Protein AF-A0A820JM16-F1 (afdb_monomer_lite)

Structure (mmCIF, N/CA/C/O backbone):
data_AF-A0A820JM16-F1
#
_entry.id   AF-A0A820JM16-F1
#
loop_
_atom_site.group_PDB
_atom_site.id
_atom_site.type_symbol
_atom_site.label_atom_id
_atom_site.label_alt_id
_atom_site.label_comp_id
_atom_site.label_asym_id
_atom_site.label_entity_id
_atom_site.label_seq_id
_atom_site.pdbx_PDB_ins_code
_atom_site.Cartn_x
_atom_site.Cartn_y
_atom_site.Cartn_z
_atom_site.occupancy
_atom_site.B_iso_or_equiv
_atom_site.auth_seq_id
_atom_site.auth_comp_id
_atom_site.auth_asym_id
_atom_site.auth_atom_id
_atom_site.pdbx_PDB_model_num
ATOM 1 N N . GLY A 1 1 ? 15.627 9.360 8.154 1.00 57.12 1 GLY A N 1
ATOM 2 C CA . GLY A 1 1 ? 14.823 9.449 6.913 1.00 57.12 1 GLY A CA 1
ATOM 3 C C . GLY A 1 1 ? 13.593 10.319 7.131 1.00 57.12 1 GLY A C 1
ATOM 4 O O . GLY A 1 1 ? 13.035 10.277 8.223 1.00 57.12 1 GLY A O 1
ATOM 5 N N . LYS A 1 2 ? 13.178 11.123 6.136 1.00 63.53 2 LYS A N 1
ATOM 6 C CA . LYS A 1 2 ? 11.963 11.965 6.217 1.00 63.53 2 LYS A CA 1
ATOM 7 C C . LYS A 1 2 ? 10.721 11.091 6.449 1.00 63.53 2 LYS A C 1
ATOM 9 O O . LYS A 1 2 ? 10.502 10.124 5.723 1.00 63.53 2 LYS A O 1
ATOM 14 N N . LYS A 1 3 ? 9.902 11.433 7.450 1.00 66.00 3 LYS A N 1
ATOM 15 C CA . LYS A 1 3 ? 8.596 10.788 7.666 1.00 66.00 3 LYS A CA 1
ATOM 16 C C . LYS A 1 3 ? 7.638 11.184 6.527 1.00 66.00 3 LYS A C 1
ATOM 18 O O . LYS A 1 3 ? 7.666 12.346 6.123 1.00 66.00 3 LYS A O 1
ATOM 23 N N . PRO A 1 4 ? 6.786 10.270 6.020 1.00 81.00 4 PRO A N 1
ATOM 24 C CA . PRO A 1 4 ? 5.809 10.610 4.987 1.00 81.00 4 PRO A CA 1
ATOM 25 C C . PRO A 1 4 ? 4.867 11.721 5.465 1.00 81.00 4 PRO A C 1
ATOM 27 O O . PRO A 1 4 ? 4.341 11.642 6.578 1.00 81.00 4 PRO A O 1
ATOM 30 N N . LEU A 1 5 ? 4.634 12.731 4.621 1.00 87.31 5 LEU A N 1
ATOM 31 C CA . LEU A 1 5 ? 3.816 13.904 4.960 1.00 87.31 5 LEU A CA 1
ATOM 32 C C . LEU A 1 5 ? 2.399 13.511 5.409 1.00 87.31 5 LEU A C 1
ATOM 34 O O . LEU A 1 5 ? 1.898 14.017 6.413 1.00 87.31 5 LEU A O 1
ATOM 38 N N . THR A 1 6 ? 1.787 12.546 4.720 1.00 90.19 6 THR A N 1
ATOM 39 C CA . THR A 1 6 ? 0.432 12.053 5.010 1.00 90.19 6 THR A CA 1
ATOM 40 C C . THR A 1 6 ? 0.336 11.338 6.357 1.00 90.19 6 THR A C 1
ATOM 42 O O . THR A 1 6 ? -0.609 11.568 7.105 1.00 90.19 6 THR A O 1
ATOM 45 N N . PHE A 1 7 ? 1.344 10.539 6.719 1.00 91.19 7 PHE A N 1
ATOM 46 C CA . PHE A 1 7 ? 1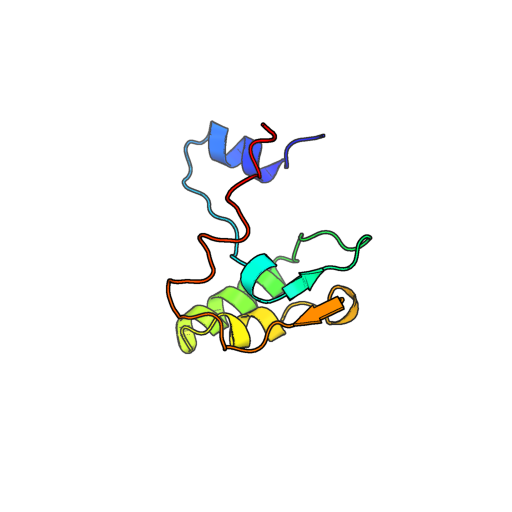.405 9.872 8.022 1.00 91.19 7 PHE A CA 1
ATOM 47 C C . PHE A 1 7 ? 1.524 10.883 9.170 1.00 91.19 7 PHE A C 1
ATOM 49 O O . PHE A 1 7 ? 0.840 10.767 10.183 1.00 91.19 7 PHE A O 1
ATOM 56 N N . GLY A 1 8 ? 2.367 11.908 8.999 1.00 92.62 8 GLY A N 1
ATOM 57 C CA . GLY A 1 8 ? 2.513 12.977 9.988 1.00 92.62 8 GLY A CA 1
ATOM 58 C C . GLY A 1 8 ? 1.225 13.777 10.194 1.00 92.62 8 GLY A C 1
ATOM 59 O O . GLY A 1 8 ? 0.905 14.124 11.330 1.00 92.62 8 GLY A O 1
ATOM 60 N N . LYS A 1 9 ? 0.477 14.041 9.115 1.00 94.38 9 LYS A N 1
ATOM 61 C CA . LYS A 1 9 ? -0.832 14.705 9.175 1.00 94.38 9 LYS A CA 1
ATOM 62 C C . LYS A 1 9 ? -1.862 13.851 9.921 1.00 94.38 9 LYS A C 1
ATOM 64 O O . LYS A 1 9 ? -2.398 14.311 10.921 1.00 94.38 9 LYS A O 1
ATOM 69 N N . ALA A 1 10 ? -2.053 12.595 9.512 1.00 95.62 10 ALA A N 1
ATOM 70 C CA . ALA A 1 10 ? -3.041 11.704 10.124 1.00 95.62 10 ALA A CA 1
ATOM 71 C C . ALA A 1 10 ? -2.780 11.474 11.623 1.00 95.62 10 ALA A C 1
ATOM 73 O O . ALA A 1 10 ? -3.716 11.471 12.416 1.00 95.62 10 ALA A O 1
ATOM 74 N N . LYS A 1 11 ? -1.505 11.381 12.035 1.00 94.38 11 LYS A N 1
ATOM 75 C CA . LYS A 1 11 ? -1.140 11.304 13.457 1.00 94.38 11 LYS A CA 1
ATOM 76 C C . LYS A 1 11 ? -1.533 12.567 14.233 1.00 94.38 11 LYS A C 1
ATOM 78 O O . LYS A 1 11 ? -1.998 12.461 15.361 1.00 94.38 11 LYS A O 1
ATOM 83 N N . ARG A 1 12 ? -1.324 13.750 13.649 1.00 96.12 12 ARG A N 1
ATOM 84 C CA . ARG A 1 12 ? -1.652 15.045 14.272 1.00 96.12 12 ARG A CA 1
ATOM 85 C C . ARG A 1 12 ? -3.159 15.241 14.428 1.00 96.12 12 ARG A C 1
ATOM 87 O O . ARG A 1 12 ? -3.591 15.835 15.402 1.00 96.12 12 ARG A O 1
ATOM 94 N N . GLU A 1 13 ? -3.927 14.717 13.480 1.00 97.50 13 GLU A N 1
ATOM 95 C CA . GLU A 1 13 ? -5.392 14.789 13.451 1.00 97.50 13 GLU A CA 1
ATOM 96 C C . GLU A 1 13 ? -6.066 13.607 14.174 1.00 97.50 13 GLU A C 1
ATOM 98 O O . GLU A 1 13 ? -7.287 13.509 14.180 1.00 97.50 13 GLU A O 1
ATOM 103 N N . ASN A 1 14 ? -5.290 12.704 14.787 1.00 96.06 14 ASN A N 1
ATOM 104 C CA . ASN A 1 14 ? -5.779 11.494 15.457 1.00 96.06 14 ASN A CA 1
ATOM 105 C C . ASN A 1 14 ? -6.655 10.585 14.565 1.00 96.06 14 ASN A C 1
ATOM 107 O O . ASN A 1 14 ? -7.598 9.936 15.021 1.00 96.06 14 ASN A O 1
ATOM 111 N N . ILE A 1 15 ? -6.335 10.521 13.272 1.00 97.50 15 ILE A N 1
ATOM 112 C CA . ILE A 1 15 ? -7.039 9.688 12.296 1.00 97.50 15 ILE A CA 1
ATOM 113 C C . ILE A 1 15 ? -6.378 8.310 12.239 1.00 97.50 15 ILE A C 1
ATOM 115 O O . ILE A 1 15 ? -5.179 8.187 11.968 1.00 97.50 15 ILE A O 1
ATOM 119 N N . LYS A 1 16 ? -7.173 7.252 12.440 1.00 95.88 16 LYS A N 1
ATOM 120 C CA . LYS A 1 16 ? -6.715 5.868 12.257 1.00 95.88 16 LYS A CA 1
ATOM 121 C C . LYS A 1 16 ? -6.291 5.648 10.806 1.00 95.88 16 LYS A C 1
ATOM 123 O O . LYS A 1 16 ? -7.028 5.955 9.875 1.00 95.88 16 LYS A O 1
ATOM 128 N N . HIS A 1 17 ? -5.108 5.079 10.620 1.00 93.44 17 HIS A N 1
ATOM 129 C CA . HIS A 1 17 ? -4.519 4.854 9.305 1.00 93.44 17 HIS A CA 1
ATOM 130 C C . HIS A 1 17 ? -3.859 3.474 9.235 1.00 93.44 17 HIS A C 1
ATOM 132 O O . HIS A 1 17 ? -3.336 2.978 10.233 1.00 93.44 17 HIS A O 1
ATOM 138 N N . GLN A 1 18 ? -3.806 2.882 8.042 1.00 93.06 18 GLN A N 1
ATOM 139 C CA . GLN A 1 18 ? -3.200 1.568 7.822 1.00 93.06 18 GLN A CA 1
ATOM 140 C C . GLN A 1 18 ? -2.443 1.528 6.489 1.00 93.06 18 GLN A C 1
ATOM 142 O O . GLN A 1 18 ? -2.752 2.275 5.562 1.00 93.06 18 GLN A O 1
ATOM 147 N N . ARG A 1 19 ? -1.430 0.657 6.396 1.00 91.56 19 ARG A N 1
ATOM 148 C CA . ARG A 1 19 ? -0.737 0.338 5.139 1.00 91.56 19 ARG A CA 1
ATOM 149 C C . ARG A 1 19 ? -1.237 -0.986 4.576 1.00 91.56 19 ARG A C 1
ATOM 151 O O . ARG A 1 19 ? -1.554 -1.900 5.336 1.00 91.56 19 ARG A O 1
ATOM 158 N N . PHE A 1 20 ? -1.224 -1.101 3.253 1.00 93.62 20 PHE A N 1
ATOM 159 C CA . PHE A 1 20 ? -1.465 -2.371 2.5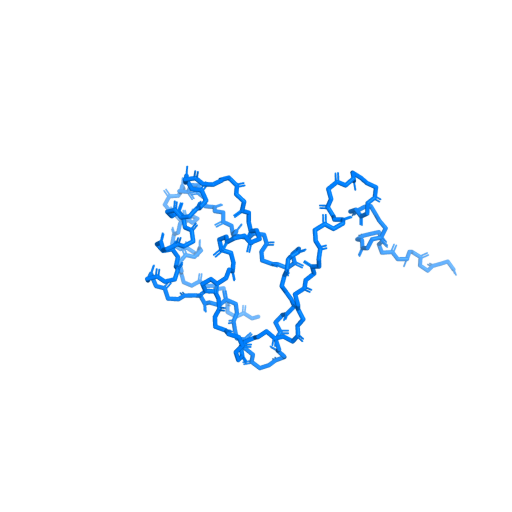80 1.00 93.62 20 PHE A CA 1
ATOM 160 C C . PHE A 1 20 ? -0.382 -3.409 2.909 1.00 93.62 20 PHE A C 1
ATOM 162 O O . PHE A 1 20 ? 0.792 -3.043 3.031 1.00 93.62 20 PHE A O 1
ATOM 169 N N . PRO A 1 21 ? -0.737 -4.704 3.000 1.00 92.69 21 PRO A N 1
ATOM 170 C CA . PRO A 1 21 ? 0.201 -5.791 3.278 1.00 92.69 21 PRO A CA 1
ATOM 171 C C . PRO A 1 21 ? 1.030 -6.199 2.044 1.00 92.69 21 PRO A C 1
ATOM 173 O O . PRO A 1 21 ? 1.256 -7.383 1.827 1.00 92.69 21 PRO A O 1
ATOM 176 N N . ILE A 1 22 ? 1.485 -5.239 1.231 1.00 91.12 22 ILE A N 1
ATOM 177 C CA . ILE A 1 22 ? 2.124 -5.474 -0.080 1.00 91.12 22 ILE A CA 1
ATOM 178 C C . ILE A 1 22 ? 3.294 -6.458 0.019 1.00 91.12 22 ILE A C 1
ATOM 180 O O . ILE A 1 22 ? 3.377 -7.389 -0.774 1.00 91.12 22 ILE A O 1
ATOM 184 N N . ASP A 1 23 ? 4.144 -6.306 1.037 1.00 88.94 23 ASP A N 1
ATOM 185 C CA . ASP A 1 23 ? 5.357 -7.117 1.221 1.00 88.94 23 ASP A CA 1
ATOM 186 C C . ASP A 1 23 ? 5.083 -8.613 1.438 1.00 88.94 23 ASP A C 1
ATOM 188 O O . ASP A 1 23 ? 5.995 -9.423 1.312 1.00 88.94 23 ASP A O 1
ATOM 192 N N . ARG A 1 24 ? 3.835 -8.994 1.747 1.00 89.75 24 ARG A N 1
ATOM 193 C CA . ARG A 1 24 ? 3.431 -10.403 1.869 1.00 89.75 24 ARG A CA 1
ATOM 194 C C . ARG A 1 24 ? 3.155 -11.067 0.522 1.00 89.75 24 ARG A C 1
ATOM 196 O O . ARG A 1 24 ? 3.186 -12.287 0.446 1.00 89.75 24 ARG A O 1
ATOM 203 N N . TYR A 1 25 ? 2.884 -10.279 -0.517 1.00 90.88 25 TYR A N 1
ATOM 204 C CA . TYR A 1 25 ? 2.423 -10.769 -1.821 1.00 90.88 25 TYR A CA 1
ATOM 205 C C . TYR A 1 25 ? 3.353 -10.362 -2.965 1.00 90.88 25 TY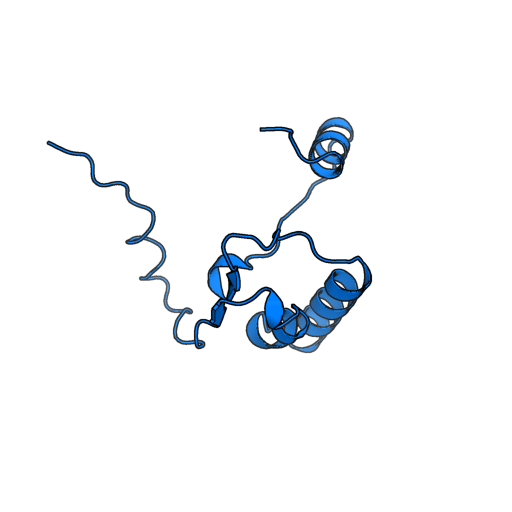R A C 1
ATOM 207 O O . TYR A 1 25 ? 3.394 -11.030 -3.995 1.00 90.88 25 TYR A O 1
ATOM 215 N N . VAL A 1 26 ? 4.098 -9.265 -2.805 1.00 89.44 26 VAL A N 1
ATOM 216 C CA . VAL A 1 26 ? 4.882 -8.660 -3.880 1.00 89.44 26 VAL A CA 1
ATOM 217 C C . VAL A 1 26 ? 6.223 -8.162 -3.350 1.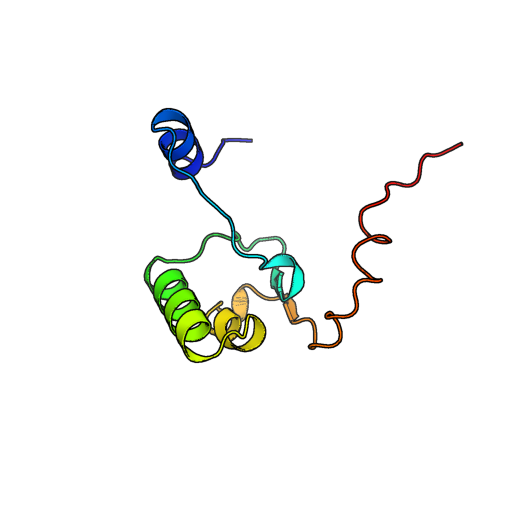00 89.44 26 VAL A C 1
ATOM 219 O O . VAL A 1 26 ? 6.283 -7.313 -2.458 1.00 89.44 26 VAL A O 1
ATOM 222 N N . LYS A 1 27 ? 7.311 -8.626 -3.965 1.00 89.69 27 LYS A N 1
ATOM 223 C CA . LYS A 1 27 ? 8.657 -8.090 -3.761 1.00 89.69 27 LYS A CA 1
ATOM 224 C C . LYS A 1 27 ? 8.898 -6.931 -4.722 1.00 89.69 27 LYS A C 1
ATOM 226 O O . LYS A 1 27 ? 8.889 -7.113 -5.938 1.00 89.69 27 LYS A O 1
ATOM 231 N N . PHE A 1 28 ? 9.137 -5.739 -4.182 1.00 88.69 28 PHE A N 1
ATOM 232 C CA . PHE A 1 28 ? 9.464 -4.556 -4.984 1.00 88.69 28 PHE A CA 1
ATOM 233 C C . PHE A 1 28 ? 10.947 -4.532 -5.380 1.00 88.69 28 PHE A C 1
ATOM 235 O O . PHE A 1 28 ? 11.807 -4.980 -4.621 1.00 88.69 28 PHE A O 1
ATOM 242 N N . GLY A 1 29 ? 11.250 -3.964 -6.549 1.00 83.81 29 GLY A N 1
ATOM 243 C CA . GLY A 1 29 ? 12.628 -3.693 -6.974 1.00 83.81 29 GLY A CA 1
ATOM 244 C C . GLY A 1 29 ? 13.288 -2.588 -6.149 1.00 83.81 29 GLY A C 1
ATOM 245 O O . GLY A 1 29 ? 12.618 -1.646 -5.731 1.00 83.81 29 GLY A O 1
ATOM 246 N N . GLY A 1 30 ? 14.608 -2.675 -5.947 1.00 72.62 30 GLY A N 1
ATOM 247 C CA . GLY A 1 30 ? 15.373 -1.800 -5.040 1.00 72.62 30 GLY A CA 1
ATOM 248 C C . GLY A 1 30 ? 15.288 -0.290 -5.323 1.00 72.62 30 GLY A C 1
ATOM 249 O O . GLY A 1 30 ? 15.487 0.504 -4.410 1.00 72.62 30 GLY A O 1
ATOM 250 N N . GLY A 1 31 ? 14.935 0.116 -6.550 1.00 70.81 31 GLY A N 1
ATOM 251 C CA . GLY A 1 31 ? 14.706 1.521 -6.928 1.00 70.81 31 GLY A CA 1
ATOM 252 C C . GLY A 1 31 ? 13.234 1.956 -6.971 1.00 70.81 31 GLY A C 1
ATOM 253 O O . GLY A 1 31 ? 12.942 3.130 -7.186 1.00 70.81 31 GLY A O 1
ATOM 254 N N . SER A 1 32 ? 12.283 1.036 -6.786 1.00 71.44 32 SER A N 1
ATOM 255 C CA . SER A 1 32 ? 10.852 1.338 -6.872 1.00 71.44 32 SER A CA 1
ATOM 256 C C . SER A 1 32 ? 10.264 1.639 -5.497 1.00 71.44 32 SER A C 1
ATOM 258 O O . SER A 1 32 ? 10.185 0.779 -4.623 1.00 71.44 32 SER A O 1
ATOM 260 N N . GLY A 1 33 ? 9.782 2.868 -5.307 1.00 78.50 33 GLY A N 1
ATOM 261 C CA . GLY A 1 33 ? 9.035 3.232 -4.106 1.00 78.50 33 GLY A CA 1
ATOM 262 C C . GLY A 1 33 ? 7.699 2.483 -4.000 1.00 78.50 33 GLY A C 1
ATOM 263 O O . GLY A 1 33 ? 6.983 2.320 -4.992 1.00 78.50 33 GLY A O 1
ATOM 264 N N . LYS A 1 34 ? 7.315 2.109 -2.772 1.00 83.88 34 LYS A N 1
ATOM 265 C CA . LYS A 1 34 ? 6.018 1.479 -2.431 1.00 83.88 34 LYS A CA 1
ATOM 266 C C . LYS A 1 34 ? 4.839 2.466 -2.400 1.00 83.88 34 LYS A C 1
ATOM 268 O O . LYS A 1 34 ? 3.783 2.168 -1.851 1.00 83.88 34 LYS A O 1
ATOM 273 N N . SER A 1 35 ? 5.022 3.654 -2.973 1.00 87.12 35 SER A N 1
ATOM 274 C CA . SER A 1 35 ? 3.953 4.630 -3.163 1.00 87.12 35 SER A CA 1
ATOM 275 C C . SER A 1 35 ? 3.157 4.268 -4.412 1.00 87.12 35 SER A C 1
ATOM 277 O O . SER A 1 35 ? 3.717 4.106 -5.505 1.00 87.12 35 SER A O 1
ATOM 279 N N . LEU A 1 36 ? 1.849 4.135 -4.231 1.00 91.44 36 LEU A N 1
ATOM 280 C CA . LEU A 1 36 ? 0.879 3.890 -5.290 1.00 91.44 36 LEU A CA 1
ATOM 281 C C . LEU A 1 36 ? 0.157 5.196 -5.630 1.00 91.44 36 LEU A C 1
ATOM 283 O O . LEU A 1 36 ? 0.054 6.088 -4.785 1.00 91.44 36 LEU A O 1
ATOM 287 N N . THR A 1 37 ? -0.312 5.318 -6.869 1.00 93.81 37 THR A N 1
ATOM 288 C CA . THR A 1 37 ? -1.181 6.434 -7.265 1.00 93.81 37 THR A CA 1
ATOM 289 C C . THR A 1 37 ? -2.566 6.270 -6.634 1.00 93.81 37 THR A C 1
ATOM 291 O O . THR A 1 37 ? -2.933 5.177 -6.202 1.00 93.81 37 THR A O 1
ATOM 294 N N . ILE A 1 38 ? -3.355 7.348 -6.585 1.00 95.62 38 ILE A N 1
ATOM 295 C CA . ILE A 1 38 ? -4.727 7.299 -6.049 1.00 95.62 38 ILE A CA 1
ATOM 296 C C . ILE A 1 38 ? -5.584 6.301 -6.835 1.00 95.62 38 ILE A C 1
ATOM 298 O O . ILE A 1 38 ? -6.294 5.510 -6.226 1.00 95.62 38 ILE A O 1
ATOM 302 N N . ASP A 1 39 ? -5.459 6.284 -8.162 1.00 97.19 39 ASP A N 1
ATOM 303 C CA . ASP A 1 39 ? -6.172 5.340 -9.027 1.00 97.19 39 ASP A CA 1
ATOM 304 C C . ASP A 1 39 ? -5.826 3.871 -8.709 1.00 97.19 39 ASP A C 1
ATOM 306 O O . ASP A 1 39 ? -6.711 3.038 -8.530 1.00 97.19 39 ASP A O 1
ATOM 310 N N . GLN A 1 40 ? -4.542 3.554 -8.503 1.00 96.06 40 GLN A N 1
ATOM 311 C CA . GLN A 1 40 ? -4.120 2.210 -8.089 1.00 96.06 40 GLN A CA 1
ATOM 312 C C . GLN A 1 40 ? -4.712 1.823 -6.733 1.00 96.06 40 GLN A C 1
ATOM 314 O O . GLN A 1 40 ? -5.187 0.705 -6.561 1.00 96.06 40 GLN A O 1
ATOM 319 N N . VAL A 1 41 ? -4.700 2.749 -5.768 1.00 96.56 41 VAL A N 1
ATOM 320 C CA . VAL A 1 41 ? -5.308 2.536 -4.447 1.00 96.56 41 VAL A CA 1
ATOM 321 C C . VAL A 1 41 ? -6.813 2.298 -4.575 1.00 96.56 41 VAL A C 1
ATOM 323 O O . VAL A 1 41 ? -7.326 1.377 -3.945 1.00 96.56 41 VAL A O 1
ATOM 326 N N . TYR A 1 42 ? -7.508 3.082 -5.400 1.00 97.94 42 TYR A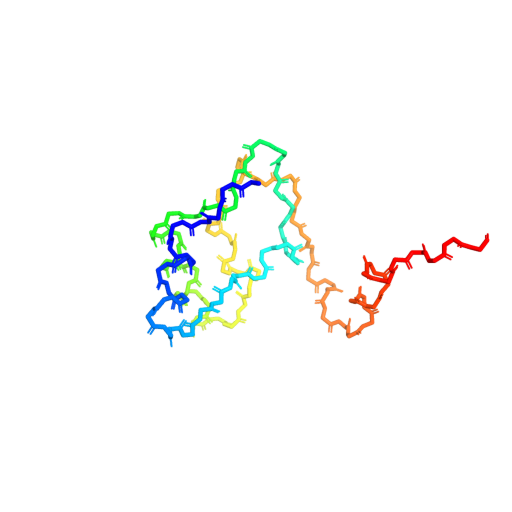 N 1
ATOM 327 C CA . TYR A 1 42 ? -8.938 2.932 -5.651 1.00 97.94 42 TYR A CA 1
ATOM 328 C C . TYR A 1 42 ? -9.260 1.546 -6.220 1.00 97.94 42 TYR A C 1
ATOM 330 O O . TYR A 1 42 ? -10.048 0.811 -5.628 1.00 97.94 42 TYR A O 1
ATOM 338 N N . ASN A 1 43 ? -8.579 1.138 -7.291 1.00 98.25 43 ASN A N 1
ATOM 339 C CA . ASN A 1 43 ? -8.809 -0.155 -7.934 1.00 98.25 43 ASN A CA 1
ATOM 340 C C . ASN A 1 43 ? -8.471 -1.349 -7.019 1.00 98.25 43 ASN A C 1
ATOM 342 O O . ASN A 1 43 ? -9.216 -2.331 -6.987 1.00 98.25 43 ASN A O 1
ATOM 346 N N . ILE A 1 44 ? -7.413 -1.244 -6.202 1.00 97.69 44 ILE A N 1
ATOM 347 C CA . ILE A 1 44 ? -7.082 -2.235 -5.160 1.00 97.69 44 ILE A CA 1
ATOM 348 C C . ILE A 1 44 ? -8.235 -2.373 -4.163 1.00 97.69 44 ILE A C 1
ATOM 350 O O . ILE A 1 44 ? -8.672 -3.486 -3.878 1.00 97.69 44 ILE A O 1
ATOM 354 N N . LEU A 1 45 ? -8.737 -1.256 -3.627 1.00 97.81 45 LEU A N 1
ATOM 355 C CA . LEU A 1 45 ? -9.812 -1.272 -2.633 1.00 97.81 45 LEU A CA 1
ATOM 356 C C . LEU A 1 45 ? -11.125 -1.797 -3.220 1.00 97.81 45 LEU A C 1
ATOM 358 O O . LEU A 1 45 ? -11.811 -2.574 -2.558 1.00 97.81 45 LEU A O 1
ATOM 362 N N . MET A 1 46 ? -11.455 -1.421 -4.457 1.00 98.44 46 MET A N 1
ATOM 363 C CA . MET A 1 46 ? -12.639 -1.926 -5.153 1.00 98.44 46 MET A CA 1
ATOM 364 C C . MET A 1 46 ? -12.547 -3.435 -5.379 1.00 98.44 46 MET A C 1
ATOM 366 O O . MET A 1 46 ? -13.473 -4.167 -5.035 1.00 98.44 46 MET A O 1
ATOM 370 N N . THR A 1 47 ? -11.406 -3.926 -5.859 1.00 97.75 47 THR A N 1
ATOM 371 C CA . THR A 1 47 ? -11.192 -5.365 -6.068 1.00 97.75 47 THR A CA 1
ATOM 372 C C . THR A 1 47 ? -11.256 -6.135 -4.759 1.00 97.75 47 THR A C 1
ATOM 374 O O . THR A 1 47 ? -11.904 -7.178 -4.691 1.00 97.75 47 THR A O 1
ATOM 377 N N . LEU A 1 48 ? -10.656 -5.604 -3.692 1.00 96.62 48 LEU A N 1
ATOM 378 C CA . LEU A 1 48 ? -10.719 -6.219 -2.372 1.00 96.62 48 LEU A CA 1
ATOM 379 C C . LEU A 1 48 ? -12.156 -6.257 -1.834 1.00 96.62 48 LEU A C 1
ATOM 381 O O . LEU A 1 48 ? -12.560 -7.265 -1.265 1.00 96.62 48 LEU A O 1
ATOM 385 N N . LYS A 1 49 ? -12.946 -5.199 -2.054 1.00 97.12 49 LYS A N 1
ATOM 386 C CA . LYS A 1 49 ? -14.365 -5.153 -1.673 1.00 97.12 49 LYS A CA 1
ATOM 387 C C . LYS A 1 49 ? -15.196 -6.218 -2.397 1.00 97.12 49 LYS A C 1
ATOM 389 O O . LYS A 1 49 ? -16.100 -6.777 -1.789 1.00 97.12 49 LYS A O 1
ATOM 394 N N . HIS A 1 50 ? -14.911 -6.480 -3.673 1.00 97.38 50 HIS A N 1
ATOM 395 C CA . HIS A 1 50 ? -15.672 -7.439 -4.480 1.00 97.38 50 HIS A CA 1
ATOM 396 C C . HIS A 1 50 ? -15.209 -8.893 -4.321 1.00 97.38 50 HIS A C 1
ATOM 398 O O . HIS A 1 50 ? -16.038 -9.794 -4.370 1.00 97.38 50 HIS A O 1
ATOM 404 N N . THR A 1 51 ? -13.908 -9.128 -4.139 1.00 95.62 51 THR A N 1
ATOM 405 C CA . THR A 1 51 ? -13.311 -10.479 -4.181 1.00 95.62 51 THR A CA 1
ATOM 406 C C . THR A 1 51 ? -12.791 -10.971 -2.834 1.00 95.62 51 THR A C 1
ATOM 408 O O . THR A 1 51 ? -12.594 -12.167 -2.656 1.00 95.62 51 THR A O 1
ATOM 411 N N . GLY A 1 52 ? -12.490 -10.065 -1.899 1.00 93.50 52 GLY A N 1
ATOM 412 C CA . GLY A 1 52 ? -11.778 -10.395 -0.663 1.00 93.50 52 GLY A CA 1
ATOM 413 C C . GLY A 1 52 ? -10.318 -10.835 -0.854 1.00 93.50 52 GLY A C 1
ATOM 414 O O . GLY A 1 52 ? -9.655 -11.139 0.135 1.00 93.50 52 GLY A O 1
ATOM 415 N N . SER A 1 53 ? -9.784 -10.845 -2.084 1.00 91.88 53 SER A N 1
ATOM 416 C CA . SER A 1 53 ? -8.449 -11.374 -2.385 1.00 91.88 53 SER A CA 1
ATOM 417 C C . SER A 1 53 ? -7.410 -10.270 -2.577 1.00 91.88 53 SER A C 1
ATOM 419 O O . SER A 1 53 ? -7.503 -9.431 -3.475 1.00 91.88 53 SER A O 1
ATOM 421 N N . TRP A 1 54 ? -6.354 -10.308 -1.759 1.00 93.75 54 TRP A N 1
ATOM 422 C CA . TRP A 1 54 ? -5.177 -9.450 -1.933 1.00 93.75 54 TRP A CA 1
ATOM 423 C C . TRP A 1 54 ? -4.366 -9.799 -3.182 1.00 93.75 54 TRP A C 1
ATOM 425 O O . TRP A 1 54 ? -3.734 -8.915 -3.756 1.00 93.75 54 TRP A O 1
ATOM 435 N N . VAL A 1 55 ? -4.383 -11.063 -3.605 1.00 92.25 55 VAL A N 1
ATOM 436 C CA . VAL A 1 55 ? -3.647 -11.538 -4.786 1.00 92.25 55 VAL A CA 1
ATOM 437 C C . VAL A 1 55 ? -4.254 -10.933 -6.045 1.00 92.25 55 VAL A C 1
ATOM 439 O O . VAL A 1 55 ? -3.528 -10.372 -6.865 1.00 92.25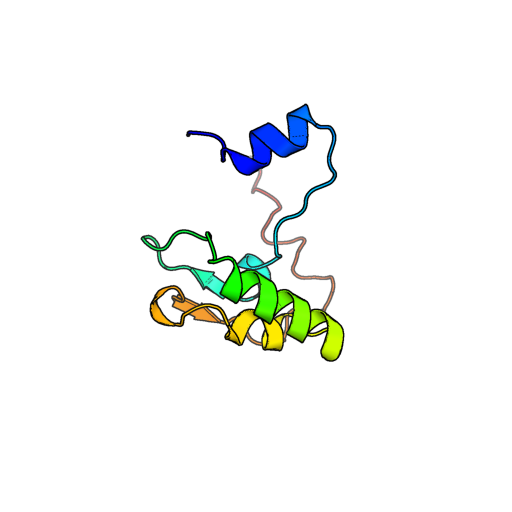 55 VAL A O 1
ATOM 442 N N . GLU A 1 56 ? -5.585 -10.945 -6.138 1.00 94.25 56 GLU A N 1
ATOM 443 C CA . GLU A 1 56 ? -6.322 -10.272 -7.207 1.00 94.25 56 GLU A CA 1
ATOM 444 C C . GLU A 1 56 ? -6.151 -8.754 -7.131 1.00 94.25 56 GLU A C 1
ATOM 446 O O . GLU A 1 56 ? -5.788 -8.114 -8.119 1.00 94.25 56 GLU A O 1
ATOM 451 N N . ALA A 1 57 ? -6.316 -8.164 -5.944 1.00 96.25 57 ALA A N 1
ATOM 452 C CA . ALA A 1 57 ? -6.205 -6.719 -5.775 1.00 96.25 57 ALA A CA 1
ATOM 453 C C . ALA A 1 57 ? -4.808 -6.184 -6.145 1.00 96.25 57 ALA A C 1
ATOM 455 O O . ALA A 1 57 ? -4.686 -5.138 -6.777 1.00 96.25 57 ALA A O 1
ATOM 456 N N . PHE A 1 58 ? -3.727 -6.895 -5.819 1.00 95.19 58 PHE A N 1
ATOM 457 C CA . PHE A 1 58 ? -2.372 -6.439 -6.141 1.00 95.19 58 PHE A CA 1
ATOM 458 C C . PHE A 1 58 ? -1.953 -6.648 -7.602 1.00 95.19 58 PHE A C 1
ATOM 460 O O . PHE A 1 58 ? -0.834 -6.265 -7.964 1.00 95.19 58 PHE A O 1
ATOM 467 N N . LYS A 1 59 ? -2.828 -7.149 -8.483 1.00 94.06 59 LYS A N 1
ATOM 468 C CA . LYS A 1 59 ? -2.606 -7.103 -9.942 1.00 94.06 59 LYS A CA 1
ATOM 469 C C . LYS A 1 59 ? -2.528 -5.668 -10.477 1.00 94.06 59 LYS A C 1
ATOM 471 O O . LYS A 1 59 ? -1.808 -5.424 -11.434 1.00 94.06 59 LYS A O 1
ATOM 476 N N . TYR A 1 60 ? -3.149 -4.700 -9.797 1.00 95.75 60 TYR A N 1
ATOM 477 C CA . TYR A 1 60 ? -3.093 -3.277 -10.165 1.00 95.75 60 TYR A CA 1
ATOM 478 C C . TYR A 1 60 ? -1.757 -2.582 -9.834 1.00 95.75 60 TYR A C 1
ATOM 480 O O . TYR A 1 60 ? -1.564 -1.409 -10.164 1.00 95.75 60 TYR A O 1
ATOM 488 N N . ILE A 1 61 ? -0.812 -3.268 -9.180 1.00 93.69 61 ILE A N 1
ATOM 489 C CA . ILE A 1 61 ? 0.553 -2.756 -9.012 1.00 93.69 61 ILE A CA 1
ATOM 490 C C . ILE A 1 61 ? 1.315 -2.954 -10.337 1.00 93.69 61 ILE A C 1
ATOM 492 O O . ILE A 1 61 ? 1.378 -4.088 -10.805 1.00 93.69 61 ILE A O 1
ATOM 496 N N . PRO A 1 62 ? 1.940 -1.907 -10.920 1.00 92.12 62 PRO A N 1
ATOM 497 C CA . PRO A 1 62 ? 2.659 -2.025 -12.190 1.00 92.12 62 PRO A CA 1
ATOM 498 C C . PRO A 1 62 ? 3.808 -3.030 -12.125 1.00 92.12 62 PRO A C 1
ATOM 500 O O . PRO A 1 62 ? 4.677 -2.898 -11.259 1.00 92.12 62 PRO A O 1
ATOM 503 N N . ASP A 1 63 ? 3.880 -3.942 -13.095 1.00 90.19 63 ASP A N 1
ATOM 504 C CA . ASP A 1 63 ? 4.860 -5.038 -13.097 1.00 90.19 63 ASP A CA 1
ATOM 505 C C . ASP A 1 63 ? 6.313 -4.556 -13.095 1.00 90.19 63 ASP A C 1
ATOM 507 O O . ASP A 1 63 ? 7.154 -5.139 -12.425 1.00 90.19 63 ASP A O 1
ATOM 511 N N . ARG A 1 64 ? 6.613 -3.404 -13.708 1.00 91.12 64 ARG A N 1
ATOM 512 C CA . ARG A 1 64 ? 7.953 -2.783 -13.649 1.00 91.12 64 ARG A CA 1
ATOM 513 C C . ARG A 1 64 ? 8.451 -2.462 -12.229 1.00 91.12 64 ARG A C 1
ATOM 515 O O . ARG A 1 64 ? 9.622 -2.141 -12.050 1.00 91.12 64 ARG A O 1
ATOM 522 N N . LYS A 1 65 ? 7.557 -2.420 -11.232 1.00 88.31 65 LYS A N 1
ATOM 523 C CA . LYS A 1 65 ? 7.915 -2.209 -9.819 1.00 88.31 65 LYS A CA 1
ATOM 524 C C . LYS A 1 65 ? 8.200 -3.526 -9.095 1.00 88.31 65 LYS A C 1
ATOM 526 O O . LYS A 1 65 ? 8.694 -3.486 -7.969 1.00 88.31 65 LYS A O 1
ATOM 531 N N . ILE A 1 66 ? 7.876 -4.655 -9.715 1.00 89.94 66 ILE A N 1
ATOM 532 C CA . ILE A 1 66 ? 7.810 -5.980 -9.116 1.00 89.94 66 ILE A CA 1
ATOM 533 C C . ILE A 1 66 ? 9.005 -6.801 -9.587 1.00 89.94 66 ILE A C 1
ATOM 535 O O . ILE A 1 66 ? 9.272 -6.912 -10.776 1.00 89.94 66 ILE A O 1
ATOM 539 N N . VAL A 1 67 ? 9.725 -7.378 -8.631 1.00 90.19 67 VAL A N 1
ATOM 540 C CA . VAL A 1 67 ? 10.771 -8.376 -8.891 1.00 90.19 67 VAL A CA 1
ATOM 541 C C . VAL A 1 67 ? 10.176 -9.776 -8.849 1.00 90.19 67 VAL A C 1
ATOM 543 O O . VAL A 1 67 ? 10.568 -10.639 -9.621 1.00 90.19 67 VAL A O 1
ATOM 546 N N . GLU A 1 68 ? 9.236 -10.003 -7.933 1.00 88.25 68 GLU A N 1
ATOM 547 C CA . GLU A 1 68 ? 8.667 -11.322 -7.679 1.00 88.25 68 GLU A CA 1
ATOM 548 C C . GLU A 1 68 ? 7.263 -11.180 -7.078 1.00 88.25 68 GLU A C 1
ATOM 550 O O . GLU A 1 68 ? 7.033 -10.314 -6.225 1.00 88.25 68 GLU A O 1
ATOM 555 N N . ARG A 1 69 ? 6.324 -12.030 -7.509 1.00 86.94 69 ARG A N 1
ATOM 556 C CA . ARG A 1 69 ? 5.020 -12.212 -6.857 1.00 86.94 69 ARG A CA 1
ATOM 557 C C . ARG A 1 69 ? 5.051 -13.530 -6.089 1.00 86.94 69 ARG A C 1
ATOM 559 O O . ARG A 1 69 ? 5.409 -14.559 -6.655 1.00 86.94 69 ARG A O 1
ATOM 566 N N . TYR A 1 70 ? 4.673 -13.504 -4.818 1.00 82.56 70 TYR A N 1
ATOM 567 C CA . TYR A 1 70 ? 4.583 -14.717 -4.011 1.00 82.56 70 TYR A CA 1
ATOM 568 C C . TYR A 1 70 ? 3.285 -15.461 -4.357 1.00 82.56 70 TYR A C 1
ATOM 570 O O . TYR A 1 70 ? 2.205 -14.876 -4.303 1.00 82.56 70 TYR A O 1
ATOM 578 N N . SER A 1 71 ? 3.384 -16.741 -4.730 1.00 63.94 71 SER A N 1
ATOM 579 C CA . SER A 1 71 ? 2.216 -17.608 -4.952 1.00 63.94 71 SER A CA 1
ATOM 580 C C . SER A 1 71 ? 1.480 -17.883 -3.635 1.00 63.94 71 SER A C 1
ATOM 582 O O . SER A 1 71 ? 2.133 -18.003 -2.600 1.00 63.94 71 SER A O 1
ATOM 584 N N . GLU A 1 72 ? 0.159 -18.064 -3.693 1.00 56.00 72 GLU A N 1
ATOM 585 C CA . GLU A 1 72 ? -0.828 -18.202 -2.597 1.00 56.00 72 GLU A CA 1
ATOM 586 C C . GLU A 1 72 ? -0.586 -19.278 -1.513 1.00 56.00 72 GLU A C 1
ATOM 588 O O . GLU A 1 72 ? -1.457 -19.526 -0.686 1.00 56.00 72 GLU A O 1
ATOM 593 N N . LYS A 1 73 ? 0.598 -19.887 -1.399 1.00 50.69 73 LYS A N 1
ATOM 594 C CA . LYS A 1 73 ? 0.910 -20.837 -0.314 1.00 50.69 73 LYS A CA 1
ATOM 595 C C . LYS A 1 73 ? 1.111 -20.182 1.066 1.00 50.69 73 LYS A C 1
ATOM 597 O O . LYS A 1 73 ? 1.623 -20.826 1.976 1.00 50.69 73 LYS A O 1
ATOM 602 N N . ILE A 1 74 ? 0.733 -18.915 1.245 1.00 52.00 74 ILE A N 1
ATOM 603 C CA . ILE A 1 74 ? 0.930 -18.150 2.485 1.00 52.00 74 ILE A CA 1
ATOM 604 C C . ILE A 1 74 ? -0.428 -17.828 3.124 1.00 52.00 74 ILE A C 1
ATOM 606 O O . ILE A 1 74 ? -0.765 -16.668 3.335 1.00 52.00 74 ILE A O 1
ATOM 610 N N . ASP A 1 75 ? -1.203 -18.860 3.454 1.00 50.19 75 ASP A N 1
ATOM 611 C CA . ASP A 1 75 ? -2.270 -18.741 4.460 1.00 50.19 75 ASP A CA 1
ATOM 612 C C . ASP A 1 75 ? -2.318 -19.947 5.408 1.00 50.19 75 ASP A C 1
ATOM 614 O O . ASP A 1 75 ? -3.360 -20.473 5.782 1.00 50.19 75 ASP A O 1
ATOM 618 N N . THR A 1 76 ? -1.145 -20.407 5.836 1.00 41.25 76 THR A N 1
ATOM 619 C CA . THR A 1 76 ? -1.036 -21.177 7.076 1.00 41.25 76 THR A CA 1
ATOM 620 C C . THR A 1 76 ? -0.208 -20.364 8.052 1.00 41.25 76 THR A C 1
ATOM 622 O O . THR A 1 76 ? 0.908 -19.946 7.737 1.00 41.25 76 THR A O 1
ATOM 625 N N . LYS A 1 77 ? -0.772 -20.143 9.244 1.00 46.66 77 LYS A N 1
ATOM 626 C CA . LYS A 1 77 ? -0.302 -19.331 10.388 1.00 46.66 77 LYS A CA 1
ATOM 627 C C . LYS A 1 77 ? 1.138 -19.599 10.880 1.00 46.66 77 LYS A C 1
ATOM 629 O O . LYS A 1 77 ? 1.554 -19.046 11.890 1.00 46.66 77 LYS A O 1
ATOM 634 N N . GLN A 1 78 ? 1.904 -20.421 10.176 1.00 44.66 78 GLN A N 1
ATOM 635 C CA . GLN A 1 78 ? 3.200 -20.958 10.565 1.00 44.66 78 GLN A CA 1
ATOM 636 C C . GLN A 1 78 ? 4.383 -20.113 10.059 1.00 44.66 78 GLN A C 1
ATOM 638 O O . GLN A 1 78 ? 5.424 -20.077 10.701 1.00 44.66 78 GLN A O 1
ATOM 643 N N . HIS A 1 79 ? 4.233 -19.359 8.962 1.00 44.22 79 HIS A N 1
ATOM 644 C CA . HIS A 1 79 ? 5.388 -18.734 8.291 1.00 44.22 79 HIS A CA 1
ATOM 645 C C . HIS A 1 79 ? 5.703 -17.284 8.712 1.00 44.22 79 HIS A C 1
ATOM 647 O O . HIS A 1 79 ? 6.727 -16.727 8.320 1.00 44.22 79 HIS A O 1
ATOM 653 N N . VAL A 1 80 ? 4.844 -16.651 9.520 1.00 47.81 80 VAL A N 1
ATOM 654 C CA . VAL A 1 80 ? 5.097 -15.296 10.053 1.00 47.81 80 VAL A CA 1
ATOM 655 C C . VAL A 1 80 ? 6.019 -15.294 11.272 1.00 47.81 80 VAL A C 1
ATOM 657 O O . VAL A 1 80 ? 6.601 -14.251 11.563 1.00 47.81 80 VAL A O 1
ATOM 660 N N . HIS A 1 81 ? 6.195 -16.428 11.962 1.00 41.84 81 HIS A N 1
ATOM 661 C CA . HIS A 1 81 ? 7.062 -16.472 13.140 1.00 41.84 81 HIS A CA 1
ATOM 662 C C . HIS A 1 81 ? 8.550 -16.562 12.769 1.00 41.84 81 HIS A C 1
ATOM 664 O O . HIS A 1 81 ? 9.375 -15.934 13.416 1.00 41.84 81 HIS A O 1
ATOM 670 N N . GLU A 1 82 ? 8.904 -17.230 11.671 1.00 41.34 82 GLU A N 1
ATOM 671 C CA . GLU A 1 82 ? 10.310 -17.547 11.390 1.00 41.34 82 GLU A CA 1
ATOM 672 C C . GLU A 1 82 ? 11.107 -16.401 10.743 1.00 41.34 82 GLU A C 1
ATOM 674 O O . GLU A 1 82 ? 12.298 -16.258 10.988 1.00 41.34 82 GLU A O 1
ATOM 679 N N . LYS A 1 83 ? 10.465 -15.519 9.961 1.00 42.47 83 LYS A N 1
ATOM 680 C CA . LYS A 1 83 ? 11.180 -14.434 9.250 1.00 42.47 83 LYS A CA 1
ATOM 681 C C . LYS A 1 83 ? 11.360 -13.134 10.045 1.00 42.47 83 LYS A C 1
ATOM 683 O O . LYS A 1 83 ? 12.039 -12.233 9.560 1.00 42.47 83 LYS A O 1
ATOM 688 N N . TYR A 1 84 ? 10.761 -13.013 11.233 1.00 39.00 84 TYR A N 1
ATOM 689 C CA . TYR A 1 84 ? 10.838 -11.796 12.062 1.00 39.00 84 TYR A CA 1
ATOM 690 C C . TYR A 1 84 ? 11.388 -12.028 13.479 1.00 39.00 84 TYR A C 1
ATOM 692 O O . TYR A 1 84 ? 11.523 -11.062 14.233 1.00 39.00 84 TYR A O 1
ATOM 700 N N . VAL A 1 85 ? 11.748 -13.263 13.844 1.00 41.94 85 VAL A N 1
ATOM 701 C CA . VAL A 1 85 ? 12.559 -13.525 15.041 1.00 41.94 85 VAL A CA 1
ATOM 702 C C . VAL A 1 85 ? 14.016 -13.274 14.655 1.00 41.94 85 VAL A C 1
ATOM 704 O O . VAL A 1 85 ? 14.623 -14.037 13.912 1.00 41.94 85 VAL A O 1
ATOM 707 N N . GLN A 1 86 ? 14.553 -12.137 15.095 1.00 38.28 86 GLN A N 1
ATOM 708 C CA . GLN A 1 86 ? 15.970 -11.796 14.934 1.00 38.28 86 GLN A CA 1
ATOM 709 C C . GLN A 1 86 ? 16.822 -12.899 15.595 1.00 38.28 86 GLN A C 1
ATOM 711 O O . GLN A 1 86 ? 16.496 -13.277 16.725 1.00 38.28 86 GLN A O 1
ATOM 716 N N . PRO A 1 87 ? 17.916 -13.392 14.982 1.00 38.25 87 PRO A N 1
ATOM 717 C CA . PRO A 1 87 ? 18.842 -14.249 15.702 1.00 38.25 87 PRO A CA 1
ATOM 718 C C . PRO A 1 87 ? 19.503 -13.406 16.794 1.00 38.25 87 PRO A C 1
ATOM 720 O O . PRO A 1 87 ? 20.275 -12.489 16.513 1.00 38.25 87 PRO A O 1
ATOM 723 N N . THR A 1 88 ? 19.180 -13.686 18.056 1.00 41.53 88 THR A N 1
ATOM 724 C CA . THR A 1 88 ? 20.004 -13.245 19.180 1.00 41.53 88 THR A CA 1
ATOM 725 C C . THR A 1 88 ? 21.313 -14.012 19.085 1.00 41.53 88 THR A C 1
ATOM 727 O O . THR A 1 88 ? 21.347 -15.210 19.368 1.00 41.53 88 THR A O 1
ATOM 730 N N . PHE A 1 89 ? 22.368 -13.338 18.639 1.00 39.97 89 PHE A N 1
ATOM 731 C CA . PHE A 1 89 ? 23.718 -13.880 18.687 1.00 39.97 89 PHE A CA 1
ATOM 732 C C . PHE A 1 89 ? 24.092 -14.113 20.158 1.00 39.97 89 PHE A C 1
ATOM 734 O O . PHE A 1 89 ? 24.049 -13.177 20.960 1.00 39.97 89 PHE A O 1
ATOM 741 N N . LYS A 1 90 ? 24.380 -15.371 20.503 1.00 34.06 90 LYS A N 1
ATOM 742 C CA . LYS A 1 90 ? 25.123 -15.752 21.706 1.00 34.06 90 LYS A CA 1
ATOM 743 C C . LYS A 1 90 ? 26.568 -16.013 21.321 1.00 34.06 90 LYS A C 1
ATOM 745 O O . LYS A 1 90 ? 26.764 -16.550 20.208 1.00 34.06 90 LYS A O 1
#

Secondary structure (DSSP, 8-state):
-PPPHHHHHHHHTT-------GGGTEEEPTT--SPPPHHHHHHHHHHHHHH--HHHHGGGS-GGGEEEE--S---STTHHHHTTS-----

Radius of gyration: 15.75 Å; chains: 1; bounding box: 41×36×35 Å

Sequence (90 aa):
GKKPLTFGKAKRENIKHQRFPIDRYVKFGGGSGKSLTIDQVYNILMTLKHTGSWVEAFKYIPDRKIVERYSEKIDTKQHVHEKYVQPTFK

pLDDT: mean 80.21, std 20.6, range [34.06, 98.44]

Foldseek 3Di:
DDDDPVVVVCVVVVHDDDDDPCVVFFDFDPPADPDDDPVLVVQLVVCCVVPVDNNVSCVSPDCNGTPDTDPPPPDDPPPVVPPPPDPPDD